Protein AF-A0A085V484-F1 (afdb_monomer)

Foldseek 3Di:
DDPLVVLLVVLVVVLVVLLPPVVCCQVPVVVSLVVQLVSLVVCVVVVSDDPVSSVVSNVSSVVSSVVSVVVNVVVDPPPDDDDD

Solvent-accessible surface area (backbone atoms only — not comparable to full-atom values): 4803 Å² total; per-residue (Å²): 132,57,70,66,59,53,52,29,52,52,51,52,53,56,52,49,54,62,70,65,37,56,66,56,30,61,76,38,31,75,60,42,35,53,49,51,52,51,53,47,52,50,38,39,75,68,66,52,40,54,73,67,55,43,52,54,54,48,52,52,37,54,51,51,35,53,51,29,54,51,53,53,54,74,68,46,84,86,84,79,75,80,84,130

Structure (mmCIF, N/CA/C/O backbone):
data_AF-A0A085V484-F1
#
_entry.id   AF-A0A085V484-F1
#
loop_
_atom_site.group_PDB
_atom_site.id
_atom_site.type_symbol
_atom_site.label_atom_id
_atom_site.label_alt_id
_atom_site.label_comp_id
_atom_site.label_asym_id
_atom_site.label_entity_id
_atom_site.label_seq_id
_atom_site.pdbx_PDB_ins_code
_atom_site.Cartn_x
_atom_site.Cartn_y
_atom_site.Cartn_z
_atom_site.occupancy
_atom_site.B_iso_or_equiv
_atom_site.auth_seq_id
_atom_site.auth_comp_id
_atom_site.auth_asym_id
_atom_site.auth_atom_id
_atom_site.pdbx_PDB_model_num
ATOM 1 N N . MET A 1 1 ? 6.857 7.536 -24.664 1.00 64.12 1 MET A N 1
ATOM 2 C CA . MET A 1 1 ? 6.801 6.793 -23.394 1.00 64.12 1 MET A CA 1
ATOM 3 C C . MET A 1 1 ? 7.317 5.406 -23.698 1.00 64.12 1 MET A C 1
ATOM 5 O O . MET A 1 1 ? 6.819 4.782 -24.627 1.00 64.12 1 MET A O 1
ATOM 9 N N . ASP A 1 2 ? 8.392 5.008 -23.043 1.00 89.19 2 ASP A N 1
ATOM 10 C CA . ASP A 1 2 ? 8.934 3.655 -23.103 1.00 89.19 2 ASP A CA 1
ATOM 11 C C . ASP A 1 2 ? 7.973 2.665 -22.426 1.00 89.19 2 ASP A C 1
ATOM 13 O O . ASP A 1 2 ? 7.202 3.028 -21.537 1.00 89.19 2 ASP A O 1
ATOM 17 N N . MET A 1 3 ? 7.991 1.413 -22.884 1.00 86.00 3 MET A N 1
ATOM 18 C CA . MET A 1 3 ? 7.049 0.380 -22.441 1.00 86.00 3 MET A CA 1
ATOM 19 C C . MET A 1 3 ? 7.181 0.073 -20.941 1.00 86.00 3 MET A C 1
ATOM 21 O O . MET A 1 3 ? 6.166 -0.113 -20.279 1.00 86.00 3 MET A O 1
ATOM 25 N N . ALA A 1 4 ? 8.404 0.122 -20.400 1.00 87.50 4 ALA A N 1
ATOM 26 C CA . ALA A 1 4 ? 8.678 -0.059 -18.974 1.00 87.50 4 ALA A CA 1
ATOM 27 C C . ALA A 1 4 ? 8.039 1.042 -18.110 1.00 87.50 4 ALA A C 1
ATOM 29 O O . ALA A 1 4 ? 7.389 0.746 -17.109 1.00 87.50 4 ALA A O 1
ATOM 30 N N . THR A 1 5 ? 8.130 2.312 -18.522 1.00 92.19 5 THR A N 1
ATOM 31 C CA . THR A 1 5 ? 7.426 3.401 -17.825 1.00 92.19 5 THR A CA 1
ATOM 32 C C . THR A 1 5 ? 5.909 3.216 -17.856 1.00 92.19 5 THR A C 1
ATOM 34 O O . THR A 1 5 ? 5.254 3.457 -16.844 1.00 92.19 5 THR A O 1
ATOM 37 N N . VAL A 1 6 ? 5.332 2.771 -18.980 1.00 94.56 6 VAL A N 1
ATOM 38 C CA . VAL A 1 6 ? 3.878 2.527 -19.079 1.00 94.56 6 VAL A CA 1
ATOM 39 C C . VAL A 1 6 ? 3.440 1.413 -18.126 1.00 94.56 6 VAL A C 1
ATOM 41 O O . VAL A 1 6 ? 2.453 1.580 -17.408 1.00 94.56 6 VAL A O 1
ATOM 44 N N . GLU A 1 7 ? 4.182 0.307 -18.087 1.00 95.25 7 GLU A N 1
ATOM 45 C CA . GLU A 1 7 ? 3.918 -0.823 -17.192 1.00 95.25 7 GLU A CA 1
ATOM 46 C C . GLU A 1 7 ? 4.003 -0.409 -15.720 1.00 95.25 7 GLU A C 1
ATOM 48 O O . GLU A 1 7 ? 3.064 -0.641 -14.957 1.00 95.25 7 GLU A O 1
ATOM 53 N N . ARG A 1 8 ? 5.071 0.303 -15.340 1.00 96.12 8 ARG A N 1
ATOM 54 C CA . ARG A 1 8 ? 5.244 0.840 -13.987 1.00 96.12 8 ARG A CA 1
ATOM 55 C C . ARG A 1 8 ? 4.091 1.760 -13.589 1.00 96.12 8 ARG A C 1
ATOM 57 O O . ARG A 1 8 ? 3.530 1.615 -12.504 1.00 96.12 8 ARG A O 1
ATOM 64 N N . THR A 1 9 ? 3.709 2.702 -14.453 1.00 97.00 9 THR A N 1
ATOM 65 C CA . THR A 1 9 ? 2.597 3.625 -14.177 1.00 97.00 9 THR A CA 1
ATOM 66 C C . THR A 1 9 ? 1.277 2.876 -13.994 1.00 97.00 9 THR A C 1
ATOM 68 O O . THR A 1 9 ? 0.533 3.182 -13.062 1.00 97.00 9 THR A O 1
ATOM 71 N N . ALA A 1 10 ? 0.989 1.879 -14.833 1.00 96.69 10 ALA A N 1
ATOM 72 C CA . ALA A 1 10 ? -0.223 1.072 -14.713 1.00 96.69 10 ALA A CA 1
ATOM 73 C C . ALA A 1 10 ? -0.236 0.222 -13.429 1.00 96.69 10 ALA A C 1
ATOM 75 O O . ALA A 1 10 ? -1.274 0.106 -12.771 1.00 96.69 10 ALA A O 1
ATOM 76 N N . ALA A 1 11 ? 0.914 -0.334 -13.045 1.00 96.75 11 ALA A N 1
ATOM 77 C CA . ALA A 1 11 ? 1.069 -1.100 -11.816 1.00 96.75 11 ALA A CA 1
ATOM 78 C C . ALA A 1 11 ? 0.832 -0.239 -10.568 1.00 96.75 11 ALA A C 1
ATOM 80 O O . ALA A 1 11 ? 0.051 -0.630 -9.700 1.00 96.75 11 ALA A O 1
ATOM 81 N N . ILE A 1 12 ? 1.434 0.955 -10.510 1.00 97.31 12 ILE A N 1
ATOM 82 C CA . ILE A 1 12 ? 1.214 1.906 -9.411 1.00 97.31 12 ILE A CA 1
ATOM 83 C C . ILE A 1 12 ? -0.255 2.331 -9.369 1.00 97.31 12 ILE A C 1
ATOM 85 O O . ILE A 1 12 ? -0.861 2.278 -8.307 1.00 97.31 12 ILE A O 1
ATOM 89 N N . ALA A 1 13 ? -0.869 2.659 -10.511 1.00 97.31 13 ALA A N 1
ATOM 90 C CA . ALA A 1 13 ? -2.284 3.028 -10.559 1.00 97.31 13 ALA A CA 1
ATOM 91 C C . ALA A 1 13 ? -3.200 1.907 -10.03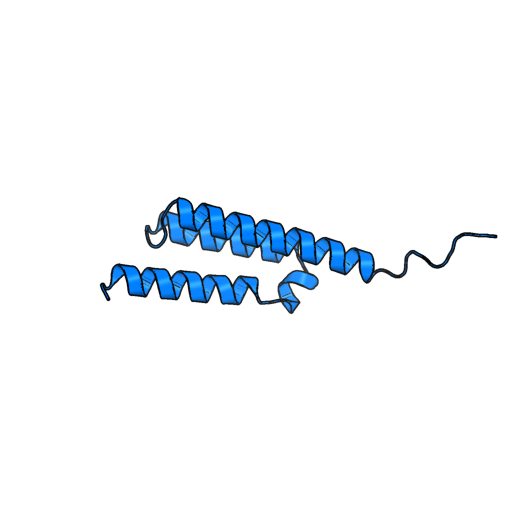6 1.00 97.31 13 ALA A C 1
ATOM 93 O O . ALA A 1 13 ? -4.123 2.164 -9.265 1.00 97.31 13 ALA A O 1
ATOM 94 N N . THR A 1 14 ? -2.918 0.656 -10.409 1.00 96.81 14 THR A N 1
ATOM 95 C CA . THR A 1 14 ? -3.658 -0.516 -9.915 1.00 96.81 14 THR A CA 1
ATOM 96 C C . THR A 1 14 ? -3.482 -0.687 -8.408 1.00 96.81 14 THR A C 1
ATOM 98 O O . THR A 1 14 ? -4.451 -0.931 -7.693 1.00 96.81 14 THR A O 1
ATOM 101 N N . TRP A 1 15 ? -2.259 -0.517 -7.907 1.00 97.81 15 TRP A N 1
ATOM 102 C CA . TRP A 1 15 ? -1.979 -0.562 -6.476 1.00 97.81 15 TRP A CA 1
ATOM 103 C C . TRP A 1 15 ? -2.698 0.567 -5.716 1.00 97.81 15 TRP A C 1
ATOM 105 O O . TRP A 1 15 ? -3.298 0.319 -4.674 1.00 97.81 15 TRP A O 1
ATOM 115 N N . THR A 1 16 ? -2.745 1.782 -6.268 1.00 96.75 16 THR A N 1
ATOM 116 C CA . THR A 1 16 ? -3.466 2.924 -5.684 1.00 96.75 16 THR A CA 1
ATOM 117 C C . THR A 1 16 ? -4.977 2.692 -5.607 1.00 96.75 16 THR A C 1
ATOM 119 O O . THR A 1 16 ? -5.617 3.169 -4.674 1.00 96.75 16 THR A O 1
ATOM 122 N N . ILE A 1 17 ? -5.571 1.933 -6.534 1.00 96.06 17 ILE A N 1
ATOM 123 C CA . ILE A 1 17 ? -6.986 1.535 -6.429 1.00 96.06 17 ILE A CA 1
ATOM 124 C C . ILE A 1 17 ? -7.214 0.665 -5.185 1.00 96.06 17 ILE A C 1
ATOM 126 O O . ILE A 1 17 ? -8.194 0.881 -4.481 1.00 96.06 17 ILE A O 1
ATOM 130 N N . LEU A 1 18 ? -6.299 -0.264 -4.877 1.00 93.62 18 LEU A N 1
ATOM 131 C CA . LEU A 1 18 ? -6.373 -1.074 -3.652 1.00 93.62 18 LEU A CA 1
ATOM 132 C C . LEU A 1 18 ? -6.226 -0.212 -2.394 1.00 93.62 18 LEU A C 1
ATOM 134 O O . LEU A 1 18 ? -6.921 -0.443 -1.408 1.00 93.62 18 LEU A O 1
ATOM 138 N N . LEU A 1 19 ? -5.329 0.779 -2.424 1.00 94.38 19 LEU A N 1
ATOM 139 C CA . LEU A 1 19 ? -5.132 1.713 -1.311 1.00 94.38 19 LEU A CA 1
ATOM 140 C C . LEU A 1 19 ? -6.407 2.518 -1.017 1.00 94.38 19 LEU A C 1
ATOM 142 O O . LEU A 1 19 ? -6.755 2.722 0.140 1.00 94.38 19 LEU A O 1
ATOM 146 N N . ASN A 1 20 ? -7.106 2.945 -2.069 1.00 92.81 20 ASN A N 1
ATOM 147 C CA . ASN A 1 20 ? -8.301 3.782 -1.973 1.00 92.81 20 ASN A CA 1
ATOM 148 C C . ASN A 1 20 ? -9.600 3.001 -1.720 1.00 92.81 20 ASN A C 1
ATOM 150 O O . ASN A 1 20 ? -10.667 3.615 -1.664 1.00 92.81 20 ASN A O 1
ATOM 154 N N . ASP A 1 21 ? -9.542 1.675 -1.567 1.00 91.88 21 ASP A N 1
ATOM 155 C CA . ASP A 1 21 ? -10.690 0.871 -1.144 1.00 91.88 21 ASP A CA 1
ATOM 156 C C . ASP A 1 21 ? -10.966 1.089 0.351 1.00 91.88 21 ASP A C 1
ATOM 158 O O . ASP A 1 21 ? -10.611 0.282 1.212 1.00 91.88 21 ASP A O 1
ATOM 162 N N . SER A 1 22 ? -11.578 2.235 0.652 1.00 77.81 22 SER A N 1
ATOM 163 C CA . SER A 1 22 ? -11.865 2.693 2.010 1.00 77.81 22 SER A CA 1
ATOM 164 C C . SER A 1 22 ? -12.820 1.772 2.767 1.00 77.81 22 SER A C 1
ATOM 166 O O . SER A 1 22 ? -12.728 1.693 3.989 1.00 77.81 22 SER A O 1
ATOM 168 N N . VAL A 1 23 ? -13.696 1.044 2.065 1.00 81.81 23 VAL A N 1
ATOM 169 C CA . VAL A 1 23 ? -14.590 0.053 2.680 1.00 81.81 23 VAL A CA 1
ATOM 170 C C . VAL A 1 23 ? -13.756 -1.088 3.249 1.00 81.81 23 VAL A C 1
ATOM 172 O O . VAL A 1 23 ? -13.785 -1.317 4.455 1.00 81.81 23 VAL A O 1
ATOM 175 N N . SER A 1 24 ? -12.930 -1.732 2.419 1.00 83.62 24 SER A N 1
ATOM 176 C CA . SER A 1 24 ? -12.050 -2.816 2.876 1.00 83.62 24 SER A CA 1
ATOM 177 C C . SER A 1 24 ? -11.049 -2.345 3.938 1.00 83.62 24 SER A C 1
ATOM 179 O O . SER A 1 24 ? -10.727 -3.084 4.872 1.00 83.62 24 SER A O 1
ATOM 181 N N . LEU A 1 25 ? -10.564 -1.104 3.809 1.00 85.75 25 LEU A N 1
ATOM 182 C CA . LEU A 1 25 ? -9.612 -0.495 4.735 1.00 85.75 25 LEU A CA 1
ATOM 183 C C . LEU A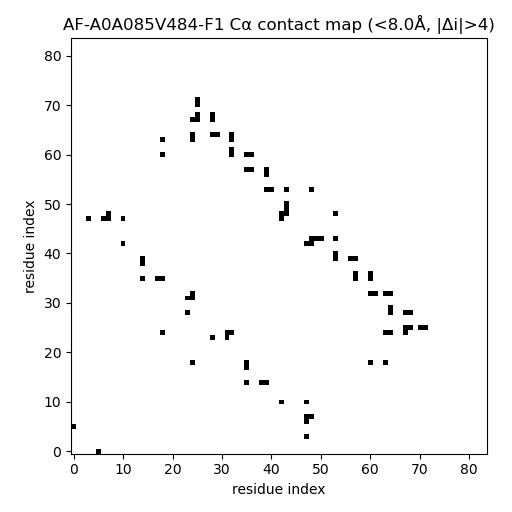 1 25 ? -10.207 -0.297 6.137 1.00 85.75 25 LEU A C 1
ATOM 185 O O . LEU A 1 25 ? -9.515 -0.547 7.117 1.00 85.75 25 LEU A O 1
ATOM 189 N N . LEU A 1 26 ? -11.472 0.121 6.239 1.00 88.81 26 LEU A N 1
ATOM 190 C CA . LEU A 1 26 ? -12.143 0.360 7.521 1.00 88.81 26 LEU A CA 1
ATOM 191 C C . LEU A 1 26 ? -12.784 -0.907 8.101 1.00 88.81 26 LEU A C 1
ATOM 193 O O . LEU A 1 26 ? -12.814 -1.065 9.316 1.00 88.81 26 LEU A O 1
ATOM 197 N N . GLU A 1 27 ? -13.254 -1.842 7.271 1.00 90.75 27 GLU A N 1
ATOM 198 C CA . GLU A 1 27 ? -13.821 -3.110 7.753 1.00 90.75 27 GLU A CA 1
ATOM 199 C C . GLU A 1 27 ? -12.759 -4.028 8.372 1.00 90.75 27 GLU A C 1
ATOM 201 O O . GLU A 1 27 ? -13.006 -4.681 9.390 1.00 90.75 27 GLU A O 1
ATOM 206 N N . ASN A 1 28 ? -11.572 -4.116 7.758 1.00 91.44 28 ASN A N 1
ATOM 207 C CA . ASN A 1 28 ? -10.481 -4.942 8.273 1.00 91.44 28 ASN A CA 1
ATOM 208 C C . ASN A 1 28 ? -9.094 -4.344 7.962 1.00 91.44 28 ASN A C 1
ATOM 210 O O . ASN A 1 28 ? -8.365 -4.869 7.106 1.00 91.44 28 ASN A O 1
ATOM 214 N N . PRO A 1 29 ? -8.682 -3.292 8.698 1.00 90.94 29 PRO A N 1
ATOM 215 C CA . PRO A 1 29 ? -7.462 -2.536 8.410 1.00 90.94 29 PRO A CA 1
ATOM 216 C C . PRO A 1 29 ? -6.209 -3.407 8.305 1.00 90.94 29 PRO A C 1
ATOM 218 O O . PRO A 1 29 ? -5.418 -3.278 7.373 1.00 90.94 29 PRO A O 1
ATOM 221 N N . GLY A 1 30 ? -6.040 -4.363 9.225 1.00 92.19 30 GLY A N 1
ATO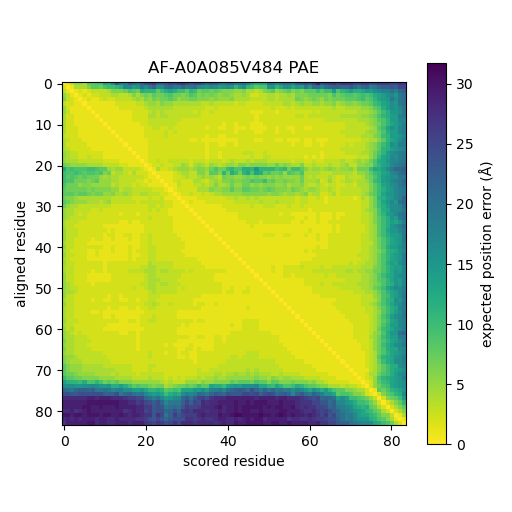M 222 C CA . GLY A 1 30 ? -4.869 -5.241 9.250 1.00 92.19 30 GLY A CA 1
ATOM 223 C C . GLY A 1 30 ? -4.841 -6.282 8.123 1.00 92.19 30 GLY A C 1
ATOM 224 O O . GLY A 1 30 ? -3.769 -6.745 7.723 1.00 92.19 30 GLY A O 1
ATOM 225 N N . VAL A 1 31 ? -5.994 -6.702 7.593 1.00 94.25 31 VAL A N 1
ATOM 226 C CA . VAL A 1 31 ? -6.033 -7.546 6.387 1.00 94.25 31 VAL A CA 1
ATOM 227 C C . VAL A 1 31 ? -5.703 -6.709 5.158 1.00 94.25 31 VAL A C 1
ATOM 229 O O . VAL A 1 31 ? -4.833 -7.125 4.390 1.00 94.25 31 VAL A O 1
ATOM 232 N N . GLN A 1 32 ? -6.312 -5.530 5.013 1.00 94.50 32 GLN A N 1
ATOM 233 C CA . GLN A 1 32 ? -6.083 -4.664 3.857 1.00 94.50 32 GLN A CA 1
ATOM 234 C C . GLN A 1 32 ? -4.631 -4.183 3.779 1.00 94.50 32 GLN A C 1
ATOM 236 O O . GLN A 1 32 ? -3.998 -4.283 2.728 1.00 94.50 32 GLN A O 1
ATOM 241 N N . HIS A 1 33 ? -4.046 -3.788 4.910 1.00 96.50 33 HIS A N 1
ATOM 242 C CA . HIS A 1 33 ? -2.626 -3.449 5.007 1.00 96.50 33 HIS A CA 1
ATOM 243 C C . HIS A 1 33 ? -1.727 -4.583 4.501 1.00 96.50 33 HIS A C 1
ATOM 245 O O . HIS A 1 33 ? -0.884 -4.380 3.630 1.00 96.50 33 HIS A O 1
ATOM 251 N N . ARG A 1 34 ? -1.968 -5.827 4.937 1.00 96.25 34 ARG A N 1
ATOM 252 C CA . ARG A 1 34 ? -1.196 -6.990 4.465 1.00 96.25 34 ARG A CA 1
ATOM 253 C C . ARG A 1 34 ? -1.350 -7.247 2.966 1.00 96.25 34 ARG A C 1
ATOM 255 O O . ARG A 1 34 ? -0.402 -7.747 2.358 1.00 96.25 34 ARG A O 1
ATOM 262 N N . VAL A 1 35 ? -2.504 -6.943 2.370 1.00 96.25 35 VAL A N 1
ATOM 263 C CA . VAL A 1 35 ? -2.697 -7.020 0.912 1.00 96.25 35 VAL A CA 1
ATOM 264 C C . VAL A 1 35 ? -1.819 -5.984 0.211 1.00 96.25 35 VAL A C 1
ATOM 266 O O . VAL A 1 35 ? -1.062 -6.369 -0.679 1.00 96.25 35 VAL A O 1
ATOM 269 N N . LEU A 1 36 ? -1.837 -4.725 0.666 1.00 97.31 36 LEU A N 1
ATOM 270 C CA . LEU A 1 36 ? -1.015 -3.634 0.121 1.00 97.31 36 LEU A CA 1
ATOM 271 C C . LEU A 1 36 ? 0.486 -3.944 0.182 1.00 97.31 36 LEU A C 1
ATOM 273 O O . LEU A 1 36 ? 1.200 -3.758 -0.807 1.00 97.31 36 LEU A O 1
ATOM 277 N N . LEU A 1 37 ? 0.959 -4.491 1.309 1.00 98.12 37 LEU A N 1
ATOM 278 C CA . LEU A 1 37 ? 2.357 -4.904 1.463 1.00 98.12 37 LEU A CA 1
ATOM 279 C C . LEU A 1 37 ? 2.731 -6.023 0.484 1.00 98.12 37 LEU A C 1
ATOM 281 O O . LEU A 1 37 ? 3.807 -6.002 -0.121 1.00 98.12 37 LEU A O 1
ATOM 285 N N . ARG A 1 38 ? 1.862 -7.032 0.337 1.00 98.12 38 ARG A N 1
ATOM 286 C CA . ARG A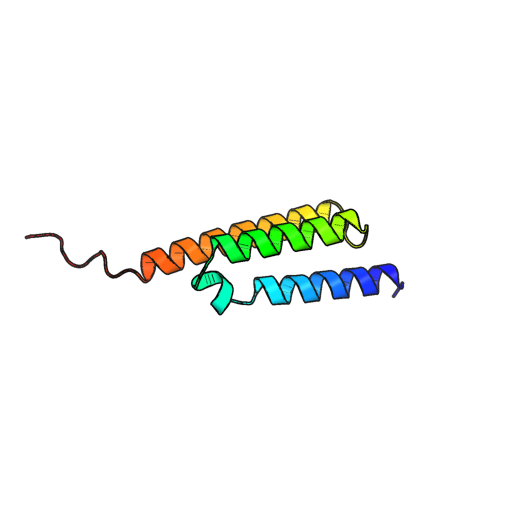 1 38 ? 2.112 -8.180 -0.547 1.00 98.12 38 ARG A CA 1
ATOM 287 C C . ARG A 1 38 ? 2.148 -7.762 -2.009 1.00 98.12 38 ARG A C 1
ATOM 289 O O . ARG A 1 38 ? 3.033 -8.221 -2.727 1.00 98.12 38 ARG A O 1
ATOM 296 N N . THR A 1 39 ? 1.224 -6.908 -2.444 1.00 97.75 39 THR A N 1
ATOM 297 C CA . THR A 1 39 ? 1.185 -6.430 -3.830 1.00 97.75 39 THR A CA 1
ATOM 298 C C . THR A 1 39 ? 2.390 -5.550 -4.146 1.00 97.75 39 THR A C 1
ATOM 300 O O . THR A 1 39 ? 3.049 -5.806 -5.149 1.00 97.75 39 THR A O 1
ATOM 303 N N . ALA A 1 40 ? 2.769 -4.613 -3.269 1.00 98.19 40 ALA A N 1
ATOM 304 C CA . ALA A 1 40 ? 3.969 -3.788 -3.460 1.00 98.19 40 ALA A CA 1
ATOM 305 C C . ALA A 1 40 ? 5.248 -4.643 -3.555 1.00 98.19 40 ALA A C 1
ATOM 307 O O . ALA A 1 40 ? 6.046 -4.491 -4.480 1.00 98.19 40 ALA A O 1
ATOM 308 N N . ASN A 1 41 ? 5.412 -5.624 -2.659 1.00 98.38 41 ASN A N 1
ATOM 309 C CA . ASN A 1 41 ? 6.551 -6.545 -2.709 1.00 98.38 41 ASN A CA 1
ATOM 310 C C . ASN A 1 41 ? 6.560 -7.417 -3.973 1.00 98.38 41 ASN A C 1
ATOM 312 O O . ASN A 1 41 ? 7.632 -7.720 -4.496 1.00 98.38 41 ASN A O 1
ATOM 316 N N . ALA A 1 42 ? 5.393 -7.844 -4.462 1.00 98.38 42 ALA A N 1
ATOM 317 C CA . ALA A 1 42 ? 5.293 -8.611 -5.700 1.00 98.38 42 ALA A CA 1
ATOM 318 C C . ALA A 1 42 ? 5.728 -7.778 -6.914 1.00 98.38 42 ALA A C 1
ATOM 320 O O . ALA A 1 42 ? 6.495 -8.276 -7.735 1.00 98.38 42 ALA A O 1
ATOM 321 N N . LEU A 1 43 ? 5.311 -6.509 -6.983 1.00 98.19 43 LEU A N 1
ATOM 322 C CA . LEU A 1 43 ? 5.730 -5.579 -8.035 1.00 98.19 43 LEU A CA 1
ATOM 323 C C . LEU A 1 43 ? 7.246 -5.353 -8.027 1.00 98.19 43 LEU A C 1
ATOM 325 O O . LEU A 1 43 ? 7.877 -5.402 -9.080 1.00 98.19 43 LEU A O 1
ATOM 329 N N . TYR A 1 44 ? 7.842 -5.167 -6.846 1.00 98.31 44 TYR A N 1
ATOM 330 C CA . TYR A 1 44 ? 9.290 -4.978 -6.720 1.00 98.31 44 TYR A CA 1
ATOM 331 C C . TYR A 1 44 ? 10.074 -6.230 -7.132 1.00 98.31 44 TYR A C 1
ATOM 333 O O . TYR A 1 44 ? 11.058 -6.145 -7.860 1.00 98.31 44 TYR A O 1
ATOM 341 N N . ARG A 1 45 ? 9.618 -7.420 -6.719 1.00 98.19 45 ARG A N 1
ATOM 342 C CA . ARG A 1 45 ? 10.244 -8.698 -7.108 1.00 98.19 45 ARG A CA 1
ATOM 343 C C . ARG A 1 45 ? 10.142 -8.993 -8.602 1.00 98.19 45 ARG A C 1
ATOM 345 O O . ARG A 1 45 ? 10.967 -9.741 -9.112 1.00 98.19 45 ARG A O 1
ATOM 352 N N . ALA A 1 46 ? 9.128 -8.448 -9.267 1.00 97.38 46 ALA A N 1
ATOM 353 C CA . ALA A 1 46 ? 8.964 -8.524 -10.712 1.00 97.38 46 ALA A CA 1
ATOM 354 C C . ALA A 1 46 ? 9.755 -7.435 -11.461 1.00 97.38 46 ALA A C 1
ATOM 356 O O . ALA A 1 46 ? 9.629 -7.345 -12.676 1.00 97.38 46 ALA A O 1
ATOM 357 N N . GLU A 1 47 ? 10.531 -6.606 -10.751 1.00 97.06 47 GLU A N 1
ATOM 358 C CA . GLU A 1 47 ? 11.310 -5.488 -11.307 1.00 97.06 47 GLU A CA 1
ATOM 359 C C . GLU A 1 47 ? 10.451 -4.430 -12.034 1.00 97.06 47 GLU A C 1
ATOM 361 O O . GLU A 1 47 ? 10.964 -3.616 -12.796 1.00 97.06 47 GLU A O 1
ATOM 366 N N . VAL A 1 48 ? 9.139 -4.403 -11.762 1.00 98.00 48 VAL A N 1
ATOM 367 C CA . VAL A 1 48 ? 8.185 -3.434 -12.338 1.00 98.00 48 VAL A CA 1
ATOM 368 C C . VAL A 1 48 ? 8.298 -2.069 -11.656 1.00 98.00 48 VAL A C 1
ATOM 370 O O . VAL A 1 48 ? 8.089 -1.027 -12.278 1.00 98.00 48 VAL A O 1
ATOM 373 N N . ILE A 1 49 ? 8.626 -2.072 -10.363 1.00 97.56 49 ILE A N 1
ATOM 374 C CA . ILE A 1 49 ? 8.885 -0.873 -9.562 1.00 97.56 49 ILE A CA 1
ATOM 375 C C . ILE A 1 49 ? 10.287 -0.959 -8.964 1.00 97.56 49 ILE A C 1
ATOM 377 O O . ILE A 1 49 ? 10.807 -2.053 -8.732 1.00 97.56 49 ILE A O 1
ATOM 381 N N . ASN A 1 50 ? 10.900 0.189 -8.696 1.00 97.62 50 ASN A N 1
ATOM 382 C CA . ASN A 1 50 ? 12.219 0.236 -8.076 1.00 97.62 50 ASN A CA 1
ATOM 383 C C . ASN A 1 50 ? 12.120 0.262 -6.535 1.00 97.62 50 ASN A C 1
ATOM 385 O O . ASN A 1 50 ? 11.046 0.137 -5.945 1.00 97.62 50 ASN A O 1
ATOM 389 N N . ARG A 1 51 ? 13.271 0.383 -5.867 1.00 97.88 51 ARG A N 1
ATOM 390 C CA . ARG A 1 51 ? 13.345 0.403 -4.401 1.00 97.88 51 ARG A CA 1
ATOM 391 C C . ARG A 1 51 ? 12.704 1.651 -3.788 1.00 97.88 51 ARG A C 1
ATOM 393 O O . ARG A 1 51 ? 12.138 1.544 -2.704 1.00 97.88 51 ARG A O 1
ATOM 400 N N . ASP A 1 52 ? 12.824 2.798 -4.446 1.00 98.06 52 ASP A N 1
ATOM 401 C CA . ASP A 1 52 ? 12.270 4.061 -3.955 1.00 98.06 52 ASP A CA 1
ATOM 402 C C . ASP A 1 52 ? 10.741 4.015 -4.042 1.00 98.06 52 ASP A C 1
ATOM 404 O O . ASP A 1 52 ? 10.067 4.240 -3.045 1.00 98.06 52 ASP A O 1
ATOM 408 N N . ASP A 1 53 ? 10.208 3.530 -5.167 1.00 97.88 53 ASP A N 1
ATOM 409 C CA . ASP A 1 53 ? 8.779 3.256 -5.335 1.00 97.88 53 ASP A CA 1
ATOM 410 C C . ASP A 1 53 ? 8.260 2.304 -4.256 1.00 97.88 53 ASP A C 1
ATOM 412 O O . ASP A 1 53 ? 7.218 2.539 -3.654 1.00 97.88 53 ASP A O 1
ATOM 416 N N . LEU A 1 54 ? 8.985 1.209 -4.000 1.00 98.38 54 LEU A N 1
ATOM 417 C CA . LEU A 1 54 ? 8.607 0.276 -2.946 1.00 98.38 54 LEU A CA 1
ATOM 418 C C . LEU A 1 54 ? 8.538 0.993 -1.594 1.00 98.38 54 LEU A C 1
ATOM 420 O O . LEU A 1 54 ? 7.573 0.790 -0.868 1.00 98.38 54 LEU A O 1
ATOM 424 N N . SER A 1 55 ? 9.531 1.817 -1.257 1.00 98.38 55 SER A N 1
ATOM 425 C CA . SER A 1 55 ? 9.541 2.578 -0.005 1.00 98.38 55 SER A CA 1
ATOM 426 C C . SER A 1 55 ? 8.307 3.476 0.119 1.00 98.38 55 SER A C 1
ATOM 428 O O . SER A 1 55 ? 7.614 3.398 1.132 1.00 98.38 55 SER A O 1
ATOM 430 N N . ASP A 1 56 ? 7.994 4.245 -0.926 1.00 98.12 56 ASP A N 1
ATOM 431 C CA . ASP A 1 56 ? 6.846 5.160 -0.956 1.00 98.12 56 ASP A CA 1
ATOM 432 C C . ASP A 1 56 ? 5.514 4.406 -0.798 1.00 98.12 56 ASP A C 1
ATOM 434 O O . ASP A 1 56 ? 4.629 4.806 -0.041 1.00 98.12 56 ASP A O 1
ATOM 438 N N . LEU A 1 57 ? 5.364 3.272 -1.490 1.00 98.19 57 LEU A N 1
ATOM 439 C CA . LEU A 1 57 ? 4.161 2.437 -1.419 1.00 98.19 57 LEU A CA 1
ATOM 440 C C . LEU A 1 57 ? 3.962 1.842 -0.015 1.00 98.19 57 LEU A C 1
ATOM 442 O O . LEU A 1 57 ? 2.831 1.751 0.464 1.00 98.19 57 LEU A O 1
ATOM 446 N N . LEU A 1 58 ? 5.044 1.429 0.650 1.00 98.44 58 LEU A N 1
ATOM 447 C CA . LEU A 1 58 ? 4.977 0.900 2.014 1.00 98.44 58 LEU A CA 1
ATOM 448 C C . LEU A 1 58 ? 4.603 1.997 3.020 1.00 98.44 58 LEU A C 1
ATOM 450 O O . LEU A 1 58 ? 3.737 1.765 3.859 1.00 98.44 58 LEU A O 1
ATOM 454 N N . GLU A 1 59 ? 5.177 3.195 2.887 1.00 98.31 59 GLU A N 1
ATOM 455 C CA . GLU A 1 59 ? 4.831 4.348 3.727 1.00 98.31 59 GLU A CA 1
ATOM 456 C C . GLU A 1 59 ? 3.349 4.726 3.589 1.00 98.31 59 GLU A C 1
ATOM 458 O O . GLU A 1 59 ? 2.655 4.923 4.587 1.00 98.31 59 GLU A O 1
ATOM 463 N N . LEU A 1 6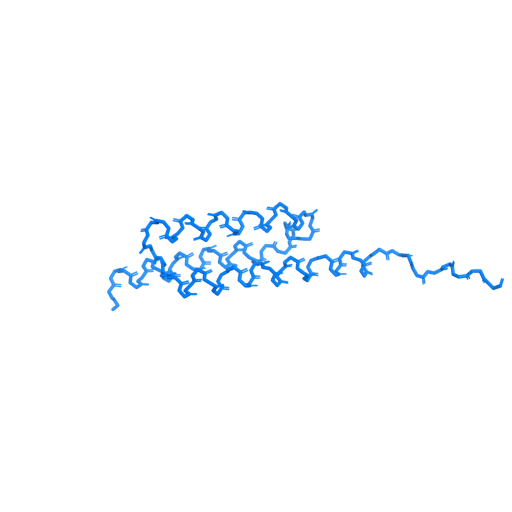0 ? 2.825 4.750 2.360 1.00 98.06 60 LEU A N 1
ATOM 464 C CA . LEU A 1 60 ? 1.404 5.001 2.112 1.00 98.06 60 LEU A CA 1
ATOM 465 C C . LEU A 1 60 ? 0.502 3.921 2.724 1.00 98.06 60 LEU A C 1
ATOM 467 O O . LEU A 1 60 ? -0.559 4.243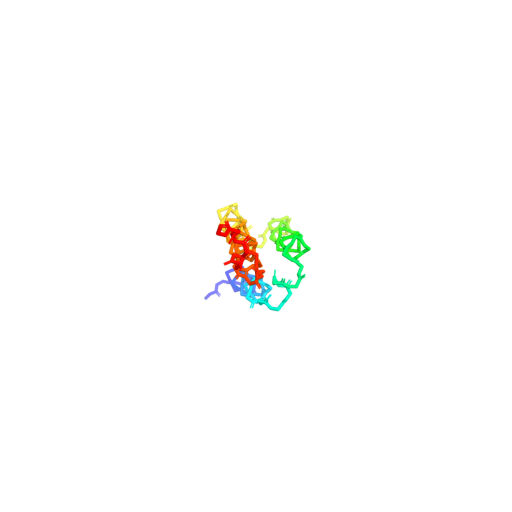 3.261 1.00 98.06 60 LEU A O 1
ATOM 471 N N . ALA A 1 61 ? 0.907 2.649 2.665 1.00 97.75 61 ALA A N 1
ATOM 472 C CA . ALA A 1 61 ? 0.157 1.564 3.293 1.00 97.75 61 ALA A CA 1
ATOM 473 C C . ALA A 1 61 ? 0.119 1.717 4.821 1.00 97.75 61 ALA A C 1
ATOM 475 O O . ALA A 1 61 ? -0.948 1.573 5.420 1.00 97.75 61 ALA A O 1
ATOM 476 N N . ASP A 1 62 ? 1.255 2.038 5.444 1.00 97.69 62 ASP A N 1
ATOM 477 C CA . ASP A 1 62 ? 1.348 2.278 6.887 1.00 97.69 62 ASP A CA 1
ATOM 478 C C . ASP A 1 62 ? 0.502 3.488 7.312 1.00 97.69 62 ASP A C 1
ATOM 480 O O . ASP A 1 62 ? -0.243 3.407 8.291 1.00 97.69 62 ASP A O 1
ATOM 484 N N . GLY A 1 63 ? 0.535 4.576 6.536 1.00 96.31 63 GLY A N 1
ATOM 485 C CA . GLY A 1 63 ? -0.312 5.748 6.758 1.00 96.31 63 GLY A CA 1
ATOM 486 C C . GLY A 1 63 ? -1.806 5.429 6.659 1.00 96.31 63 GLY A C 1
ATOM 487 O O . GLY A 1 63 ? -2.592 5.866 7.499 1.00 96.31 63 GLY A O 1
ATOM 488 N N . ALA A 1 64 ? -2.209 4.612 5.682 1.00 95.31 64 ALA A N 1
ATOM 489 C CA . ALA A 1 64 ? -3.599 4.186 5.548 1.00 95.31 64 ALA A CA 1
ATOM 490 C C . ALA A 1 64 ? -4.048 3.284 6.710 1.00 95.31 64 ALA A C 1
ATOM 492 O O . ALA A 1 64 ? -5.166 3.431 7.202 1.00 95.31 64 ALA A O 1
ATOM 493 N N . LEU A 1 65 ? -3.179 2.392 7.201 1.00 95.81 65 LEU A N 1
ATOM 494 C CA . LEU A 1 65 ? -3.463 1.594 8.396 1.00 95.81 65 LEU A CA 1
ATOM 495 C C . LEU A 1 65 ? -3.658 2.483 9.631 1.00 95.81 65 LEU A C 1
ATOM 497 O O . LEU A 1 65 ? -4.622 2.277 10.366 1.00 95.81 65 LEU A O 1
ATOM 501 N N . ALA A 1 66 ? -2.768 3.456 9.850 1.00 96.19 66 ALA A N 1
ATOM 502 C CA . ALA A 1 66 ? -2.870 4.391 10.970 1.00 96.19 66 ALA A CA 1
ATOM 503 C C . ALA A 1 66 ? -4.194 5.165 10.926 1.00 96.19 66 ALA A C 1
ATOM 505 O O . ALA A 1 66 ? -4.949 5.138 11.896 1.00 96.19 66 ALA A O 1
ATOM 506 N N . TYR A 1 67 ? -4.528 5.736 9.764 1.00 93.62 67 TYR A N 1
ATOM 507 C CA . TYR A 1 67 ? -5.803 6.419 9.547 1.00 93.62 67 TYR A CA 1
ATOM 508 C C . TYR A 1 67 ? -7.008 5.523 9.856 1.00 93.62 67 TYR A C 1
ATOM 510 O O . TYR A 1 67 ? -7.930 5.936 10.553 1.00 93.62 67 TYR A O 1
ATOM 518 N N . ALA A 1 68 ? -7.014 4.286 9.353 1.00 93.31 68 ALA A N 1
ATOM 519 C CA . ALA A 1 68 ? -8.133 3.373 9.551 1.00 93.31 68 ALA A CA 1
ATOM 520 C C . ALA A 1 68 ? -8.325 2.990 11.025 1.00 93.31 68 ALA A C 1
ATOM 522 O O . ALA A 1 68 ? -9.454 2.906 11.502 1.00 93.31 68 ALA A O 1
ATOM 523 N N . VAL A 1 69 ? -7.226 2.766 11.751 1.00 93.06 69 VAL A N 1
ATOM 524 C CA . VAL A 1 69 ? -7.261 2.475 13.190 1.00 93.06 69 VAL A CA 1
ATOM 525 C C . VAL A 1 69 ? -7.802 3.671 13.973 1.00 93.06 69 VAL A C 1
ATOM 527 O O . VAL A 1 69 ? -8.677 3.482 14.814 1.00 93.06 69 VAL A O 1
ATOM 530 N N . GLU A 1 70 ? -7.333 4.884 13.677 1.00 93.19 70 GLU A N 1
ATOM 531 C CA . GLU A 1 70 ? -7.831 6.116 14.304 1.00 93.19 70 GLU A CA 1
ATOM 532 C C . GLU A 1 70 ? -9.323 6.327 14.023 1.00 93.19 70 GLU A C 1
ATOM 534 O O . GLU A 1 70 ? -10.105 6.515 14.951 1.00 93.19 70 GLU A O 1
ATOM 539 N N . ALA A 1 71 ? -9.751 6.181 12.766 1.00 91.50 71 ALA A N 1
ATOM 540 C CA . ALA A 1 71 ? -11.153 6.318 12.377 1.00 91.50 71 ALA A CA 1
ATOM 541 C C . ALA A 1 71 ? -12.067 5.304 13.085 1.00 91.50 71 ALA A C 1
ATOM 543 O O . ALA A 1 71 ? -13.194 5.635 13.455 1.00 91.50 71 ALA A O 1
ATOM 544 N N . LEU A 1 72 ? -11.593 4.071 13.296 1.00 90.06 72 LEU A N 1
ATOM 545 C CA . LEU A 1 72 ? -12.338 3.062 14.045 1.00 90.06 72 LEU A CA 1
ATOM 546 C C . LEU A 1 72 ? -12.468 3.420 15.529 1.00 90.06 72 LEU A C 1
ATOM 548 O O . LEU A 1 72 ? -13.544 3.221 16.093 1.00 90.06 72 LEU A O 1
ATOM 552 N N . ILE A 1 73 ? -11.415 3.969 16.142 1.00 89.81 73 ILE A N 1
ATOM 553 C CA . ILE A 1 73 ? -11.445 4.444 17.533 1.00 89.81 73 ILE A CA 1
ATOM 554 C C . ILE A 1 73 ? -12.435 5.605 17.674 1.00 89.81 73 ILE A C 1
ATOM 556 O O . ILE A 1 73 ? -13.334 5.514 18.505 1.00 89.81 73 ILE A O 1
ATOM 560 N N . ASP A 1 74 ? -12.341 6.624 16.816 1.00 88.25 74 ASP A N 1
ATOM 561 C CA . ASP A 1 74 ? -13.243 7.787 16.815 1.00 88.25 74 ASP A CA 1
ATOM 562 C C . ASP A 1 74 ? -14.709 7.397 16.559 1.00 88.25 74 ASP A C 1
ATOM 564 O O . ASP A 1 74 ? -15.638 8.042 17.047 1.00 88.25 74 ASP A O 1
ATOM 568 N N . SER A 1 75 ? -14.940 6.328 15.788 1.00 81.06 75 SER A N 1
ATOM 569 C CA . SER A 1 75 ? -16.285 5.801 15.527 1.00 81.06 75 SER A CA 1
ATOM 570 C C . SER A 1 75 ? -16.858 4.961 16.676 1.00 81.06 75 SER A C 1
ATOM 572 O O . SER A 1 75 ? -18.057 4.666 16.681 1.00 81.06 75 SER A O 1
ATOM 574 N N . SER A 1 76 ? -16.027 4.573 17.649 1.00 71.62 76 SER A N 1
ATOM 575 C CA . SER A 1 76 ? -16.457 3.807 18.814 1.00 71.62 76 SER A CA 1
ATOM 576 C C . SER A 1 76 ? -17.026 4.761 19.875 1.00 71.62 76 SER A C 1
ATOM 578 O O . SER A 1 76 ? -16.339 5.690 20.291 1.00 71.62 76 SER A O 1
ATOM 580 N N . PRO A 1 77 ? -18.266 4.568 20.359 1.00 62.53 77 PRO A N 1
ATOM 581 C CA . PRO A 1 77 ? -18.948 5.517 21.248 1.00 62.53 77 PRO A CA 1
ATOM 582 C C . PRO A 1 77 ? -18.422 5.548 22.704 1.00 62.53 77 PRO A C 1
ATOM 584 O O . PRO A 1 77 ? -19.186 5.811 23.634 1.00 62.53 77 PRO A O 1
ATOM 587 N N . GLU A 1 78 ? -17.135 5.298 22.946 1.00 58.62 78 GLU A N 1
ATOM 588 C CA . GLU A 1 78 ? -16.565 5.140 24.292 1.00 58.62 78 GLU A CA 1
ATOM 589 C C . GLU A 1 78 ? -16.070 6.456 24.940 1.00 58.62 78 GLU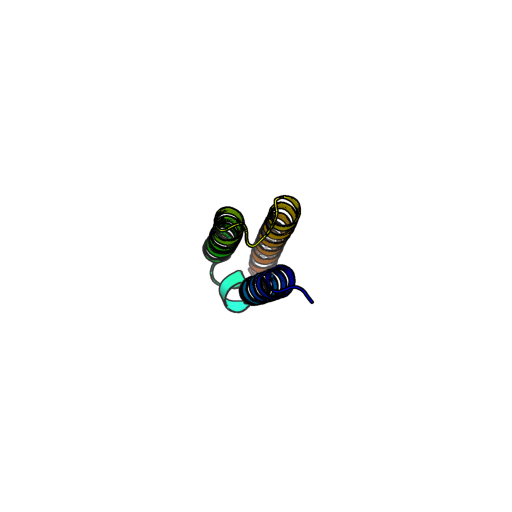 A C 1
ATOM 591 O O . GLU A 1 78 ? -15.090 6.465 25.675 1.00 58.62 78 GLU A O 1
ATOM 596 N N . GLU A 1 79 ? -16.783 7.572 24.737 1.00 54.59 79 GLU A N 1
ATOM 597 C CA . GLU A 1 79 ? -16.566 8.842 25.467 1.00 54.59 79 GLU A CA 1
ATOM 598 C C . GLU A 1 79 ? -17.886 9.517 25.909 1.00 54.59 79 GLU A C 1
ATOM 600 O O . GLU A 1 79 ? -18.098 10.720 25.769 1.00 54.59 79 GLU A O 1
ATOM 605 N N . SER A 1 80 ? -18.842 8.761 26.462 1.00 52.75 80 SER A N 1
ATOM 606 C CA . SER A 1 80 ? -20.047 9.364 27.080 1.00 52.75 80 SER A CA 1
ATOM 607 C C . SER A 1 80 ? -20.422 8.827 28.458 1.00 52.75 80 SER A C 1
ATOM 609 O O . SER A 1 80 ? -21.540 9.041 28.921 1.00 52.75 80 SER A O 1
ATOM 611 N N . GLN A 1 81 ? -19.496 8.194 29.178 1.00 53.31 81 GLN A N 1
ATOM 612 C CA . GLN A 1 81 ? -19.788 7.759 30.543 1.00 53.31 81 GLN A CA 1
ATOM 613 C C . GLN A 1 81 ? -18.606 7.962 31.493 1.00 53.31 81 GLN A C 1
ATOM 615 O O . GLN A 1 81 ? -18.136 7.021 32.126 1.00 53.31 81 GLN A O 1
ATOM 620 N N . TRP A 1 82 ? -18.162 9.211 31.665 1.00 47.06 82 TRP A N 1
ATOM 621 C CA . TRP A 1 82 ? -17.565 9.567 32.952 1.00 47.06 82 TRP A CA 1
ATOM 622 C C . TRP A 1 82 ? -18.689 9.684 33.990 1.00 47.06 82 TRP A C 1
ATOM 624 O O . TRP A 1 82 ? -19.620 10.467 33.779 1.00 47.06 82 TRP A O 1
ATOM 634 N N . PRO A 1 83 ? -18.662 8.906 35.088 1.00 61.78 83 PRO A N 1
ATOM 635 C CA . PRO A 1 83 ? -19.576 9.137 36.190 1.00 61.78 83 PRO A CA 1
ATOM 636 C C . PRO A 1 83 ? -19.198 10.460 36.872 1.00 61.78 83 PRO A C 1
ATOM 638 O O . PRO A 1 83 ? -18.042 10.674 37.238 1.00 61.78 83 PRO A O 1
ATOM 641 N N . ILE A 1 84 ? -20.196 11.338 36.975 1.00 63.88 84 ILE A N 1
ATOM 642 C CA . ILE A 1 84 ? -20.268 12.474 37.910 1.00 63.88 84 ILE A CA 1
ATOM 643 C C . ILE A 1 84 ? -20.035 12.024 39.352 1.00 63.88 84 ILE A C 1
ATOM 645 O O . ILE A 1 84 ? -20.527 10.929 39.710 1.00 63.88 84 ILE A O 1
#

Sequence (84 aa):
MDMATVERTAAIATWTILLNDSVSLLENPGVQHRVLLRTANALYRAEVINRDDLSDLLELADGALAYAVEALIDSSPEESQWPI

Organism: Pseudomonas syringae (NCBI:txid317)

Secondary structure (DSSP, 8-state):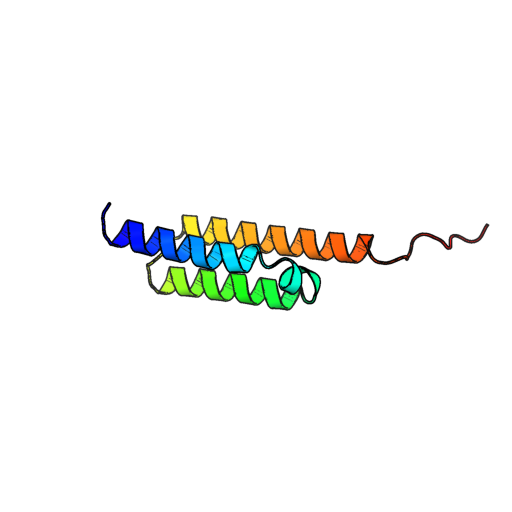
--HHHHHHHHHHHHHHHHHT-HHHHHH-HHHHHHHHHHHHHHHHHTTSS-HHHHHHHHHHHHHHHHHHHHHHHHHS--SS----

Radius of gyration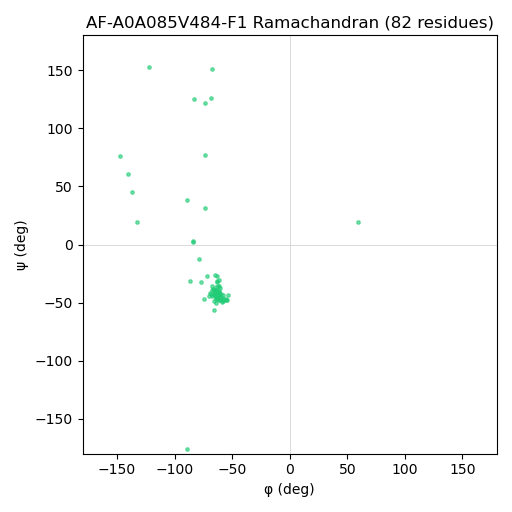: 16.86 Å; Cα contacts (8 Å, |Δi|>4): 49; chains: 1; bounding box: 34×21×61 Å

Nearest PDB structures (foldseek):
  2odm-assembly1_B  TM=5.529E-01  e=2.323E-01  Staphylococcus aureus subsp. aureus MW2
  7xdi-assembly1_F  TM=6.557E-01  e=3.679E+00  Sulfolobus spindle-shaped virus
  2rld-assembly1_A  TM=4.229E-01  e=1.817E+00  Bacteroides thetaiotaomicron VPI-5482
  3lf9-assembly1_A  TM=5.006E-01  e=3.271E+00  synthetic construct

Mean predicted aligned error: 5.92 Å

pLDDT: mean 90.24, std 12.48, range [47.06, 98.44]